Protein AF-A0A2A3JP36-F1 (afdb_monomer_lite)

Structure (mmCIF, N/CA/C/O backbone):
data_AF-A0A2A3JP36-F1
#
_entry.id   AF-A0A2A3JP36-F1
#
loop_
_atom_site.group_PDB
_atom_site.id
_atom_site.type_symbol
_atom_site.label_atom_id
_atom_site.label_alt_id
_atom_site.label_comp_id
_atom_site.label_asym_id
_atom_site.label_entity_id
_atom_site.label_seq_id
_atom_site.pdbx_PDB_ins_code
_atom_site.Cartn_x
_atom_site.Cartn_y
_atom_site.Cartn_z
_atom_site.occupancy
_atom_site.B_iso_or_equiv
_atom_site.auth_seq_id
_atom_site.auth_comp_id
_atom_site.auth_asym_id
_atom_site.auth_atom_id
_atom_site.pdbx_PDB_model_num
ATOM 1 N N . GLU A 1 1 ? -8.176 -12.666 15.550 1.00 71.88 1 GLU A N 1
ATOM 2 C CA . GLU A 1 1 ? -7.221 -11.581 15.223 1.00 71.88 1 GLU A CA 1
ATOM 3 C C . GLU A 1 1 ? -7.615 -10.723 14.013 1.00 71.88 1 GLU A C 1
ATOM 5 O O . GLU A 1 1 ? -8.028 -9.587 14.224 1.00 71.88 1 GLU A O 1
ATOM 10 N N . ALA A 1 2 ? -7.554 -11.218 12.766 1.00 88.50 2 ALA A N 1
ATOM 11 C CA . ALA A 1 2 ? -7.731 -10.376 11.566 1.00 88.50 2 ALA A CA 1
ATOM 12 C C . ALA A 1 2 ? -9.085 -9.633 11.485 1.00 88.50 2 ALA A C 1
ATOM 14 O O . ALA A 1 2 ? -9.118 -8.451 11.155 1.00 88.50 2 ALA A O 1
ATOM 15 N N . GLU A 1 3 ? -10.191 -10.285 11.852 1.00 93.31 3 GLU A N 1
ATOM 16 C CA . GLU A 1 3 ? -11.528 -9.664 11.873 1.00 93.31 3 GLU A CA 1
ATOM 17 C C . GLU A 1 3 ? -11.657 -8.559 12.933 1.00 93.31 3 GLU A C 1
ATOM 19 O O 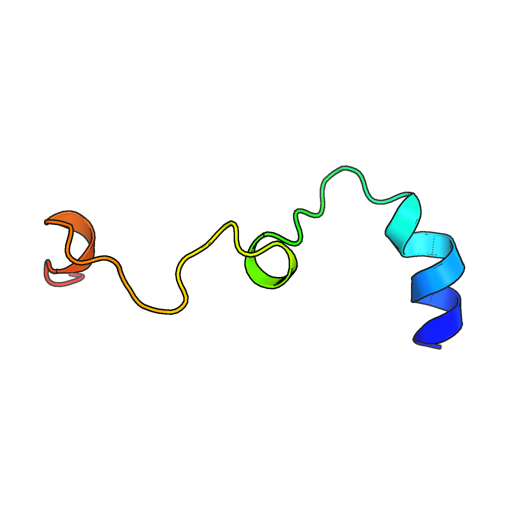. GLU A 1 3 ? -12.282 -7.519 12.707 1.00 93.31 3 GLU A O 1
ATOM 24 N N . HIS A 1 4 ? -11.032 -8.759 14.096 1.00 94.94 4 HIS A N 1
ATOM 25 C CA . HIS A 1 4 ? -11.067 -7.795 15.192 1.00 94.94 4 HIS A CA 1
ATOM 26 C C . HIS A 1 4 ? -10.260 -6.544 14.832 1.00 94.94 4 HIS A C 1
ATOM 28 O O . HIS A 1 4 ? -10.739 -5.421 14.983 1.00 94.94 4 HIS A O 1
ATOM 34 N N . PHE A 1 5 ? -9.069 -6.738 14.263 1.00 92.19 5 PHE A N 1
ATOM 35 C CA . PHE A 1 5 ? -8.262 -5.646 13.730 1.00 92.19 5 PHE A CA 1
ATOM 36 C C . PHE A 1 5 ? -8.983 -4.915 12.587 1.00 92.19 5 PHE A C 1
ATOM 38 O O . PHE A 1 5 ? -9.050 -3.684 12.573 1.00 92.19 5 PHE A O 1
ATOM 45 N N . GLY A 1 6 ? -9.581 -5.667 11.659 1.00 89.94 6 GLY A N 1
ATOM 46 C CA . GLY A 1 6 ? -10.283 -5.115 10.504 1.00 89.94 6 GLY A CA 1
ATOM 47 C C . GLY A 1 6 ? -11.487 -4.251 10.869 1.00 89.94 6 GLY A C 1
ATOM 48 O O . GLY A 1 6 ? -11.684 -3.190 10.285 1.00 89.94 6 GLY A O 1
ATOM 49 N N . SER A 1 7 ? -12.265 -4.665 11.866 1.00 92.69 7 SER A N 1
ATOM 50 C CA . SER A 1 7 ? -13.459 -3.932 12.304 1.00 92.69 7 SER A CA 1
ATOM 51 C C . SER A 1 7 ? -13.159 -2.756 13.239 1.00 92.69 7 SER A C 1
ATOM 53 O O . SER A 1 7 ? -13.902 -1.775 13.234 1.00 92.69 7 SER A O 1
ATOM 55 N N . ARG A 1 8 ? -12.092 -2.831 14.050 1.00 93.00 8 ARG A N 1
ATOM 56 C CA . ARG A 1 8 ? -11.801 -1.828 15.094 1.00 93.00 8 ARG A CA 1
ATOM 57 C C . ARG A 1 8 ? -10.710 -0.833 14.716 1.00 93.00 8 ARG A C 1
ATOM 59 O O . ARG A 1 8 ? -10.820 0.337 15.074 1.00 93.00 8 ARG A O 1
ATOM 66 N N . VAL A 1 9 ? -9.670 -1.281 14.014 1.00 91.25 9 VAL A N 1
ATOM 67 C CA . VAL A 1 9 ? -8.460 -0.482 13.761 1.00 91.25 9 VAL A CA 1
ATOM 68 C C . VAL A 1 9 ? -8.461 0.112 12.355 1.00 91.25 9 VAL A C 1
ATOM 70 O O . VAL A 1 9 ? -8.243 1.314 12.215 1.00 91.25 9 VAL A O 1
ATOM 73 N N . LEU A 1 10 ? -8.761 -0.680 11.315 1.00 88.06 10 LEU A N 1
ATOM 74 C CA . LEU A 1 10 ? -8.694 -0.208 9.920 1.00 88.06 10 LEU A CA 1
ATOM 75 C C . LEU A 1 10 ? -9.522 1.064 9.626 1.00 88.06 10 LEU A C 1
ATOM 77 O O . LEU A 1 10 ? -8.985 1.938 8.947 1.00 88.06 10 LEU A O 1
ATOM 81 N N . PRO A 1 11 ? -10.758 1.252 10.140 1.00 87.62 11 PRO A N 1
ATOM 82 C CA . PRO A 1 11 ? -11.543 2.462 9.864 1.00 87.62 11 PRO A CA 1
ATOM 83 C C . PRO A 1 11 ? -10.946 3.750 10.448 1.00 87.62 11 PRO A C 1
ATOM 85 O O . PRO A 1 11 ? -11.308 4.844 10.024 1.00 87.62 11 PRO A O 1
ATOM 88 N N . GLN A 1 12 ? -10.055 3.635 11.439 1.00 90.94 12 GLN A N 1
ATOM 89 C CA . GLN A 1 12 ? -9.409 4.774 12.097 1.00 90.94 12 GLN A CA 1
ATOM 90 C C . GLN A 1 12 ? -8.080 5.166 11.426 1.00 90.94 12 GLN A C 1
ATOM 92 O O . GLN A 1 12 ? -7.519 6.221 11.733 1.00 90.94 12 GLN A O 1
ATOM 97 N N . LEU A 1 13 ? -7.563 4.347 10.501 1.00 89.38 13 LEU A N 1
ATOM 98 C CA . LEU A 1 13 ? -6.320 4.624 9.783 1.00 89.38 13 LEU A CA 1
ATOM 99 C C . LEU A 1 13 ? -6.544 5.697 8.713 1.00 89.38 13 LEU A C 1
ATOM 101 O O . LEU A 1 13 ? -7.178 5.461 7.691 1.00 89.38 13 LEU A O 1
ATOM 105 N N . LYS A 1 14 ? -5.977 6.886 8.930 1.00 82.25 14 LYS A N 1
ATOM 106 C CA . LYS A 1 14 ? -6.087 8.023 7.994 1.00 82.25 14 LYS A CA 1
ATOM 107 C C . LYS A 1 14 ? -4.958 8.079 6.966 1.00 82.25 14 LYS A C 1
ATOM 109 O O . LYS A 1 14 ? -5.108 8.687 5.913 1.00 82.25 14 LYS A O 1
ATOM 114 N N . THR A 1 15 ? -3.816 7.481 7.291 1.00 85.75 15 THR A N 1
ATOM 115 C CA . THR A 1 15 ? -2.581 7.558 6.496 1.00 85.75 15 THR A CA 1
ATOM 116 C C . THR A 1 15 ? -2.356 6.330 5.624 1.00 85.75 15 THR A C 1
ATOM 118 O O . THR A 1 15 ? -1.525 6.361 4.720 1.00 85.75 15 THR A O 1
ATOM 121 N N . CYS A 1 16 ? -3.100 5.251 5.858 1.00 81.19 16 CYS A N 1
ATOM 122 C CA . CYS A 1 16 ? -3.018 4.054 5.038 1.00 81.19 16 CYS A CA 1
ATOM 123 C C . CYS A 1 16 ? -3.874 4.232 3.784 1.00 81.19 16 CYS A C 1
ATOM 125 O O . CYS A 1 16 ? -5.100 4.280 3.850 1.00 81.19 16 CYS A O 1
ATOM 127 N N . GLN A 1 17 ? -3.221 4.308 2.628 1.00 79.38 17 GLN A N 1
ATOM 128 C CA . GLN A 1 17 ? -3.898 4.334 1.338 1.00 79.38 17 GLN A CA 1
ATOM 129 C C . GLN A 1 17 ? -3.913 2.931 0.726 1.00 79.38 17 GLN A C 1
ATOM 131 O O . GLN A 1 17 ? -2.876 2.401 0.331 1.00 79.38 17 GLN A O 1
ATOM 136 N N . LEU A 1 18 ? -5.100 2.333 0.603 1.00 85.50 18 LEU A N 1
ATOM 137 C CA . LEU A 1 18 ? -5.294 1.013 -0.011 1.00 85.50 18 LEU A CA 1
ATOM 138 C C . LEU A 1 18 ? -5.429 1.120 -1.537 1.00 85.50 18 LEU A C 1
ATOM 140 O O . LEU A 1 18 ? -6.378 0.624 -2.143 1.00 85.50 18 LEU A O 1
ATOM 144 N N . ASN A 1 19 ? -4.469 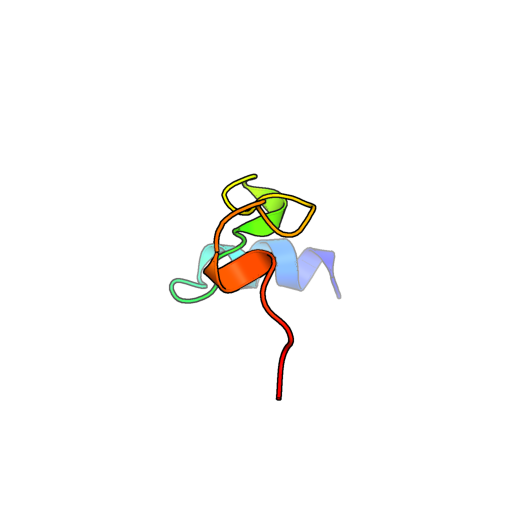1.793 -2.172 1.00 89.44 19 ASN A N 1
ATOM 145 C CA . ASN A 1 19 ? -4.563 2.193 -3.577 1.00 89.44 19 ASN A CA 1
ATOM 146 C C . ASN A 1 19 ? -4.729 1.007 -4.540 1.00 89.44 19 ASN A C 1
ATOM 148 O O . ASN A 1 19 ? -5.458 1.124 -5.521 1.00 89.44 19 ASN A O 1
ATOM 152 N N . GLN A 1 20 ? -4.102 -0.137 -4.246 1.00 89.25 20 GLN A N 1
ATOM 153 C CA . GLN A 1 20 ? -4.266 -1.364 -5.034 1.00 89.25 20 GLN A CA 1
ATOM 154 C C . GLN A 1 20 ? -5.692 -1.925 -4.931 1.00 89.25 20 GLN A C 1
ATOM 156 O O . GLN A 1 20 ? -6.299 -2.229 -5.952 1.00 89.25 20 GLN A O 1
ATOM 161 N N . ALA A 1 21 ? -6.254 -2.001 -3.718 1.00 87.94 21 ALA A N 1
ATOM 162 C CA . ALA A 1 21 ? -7.610 -2.510 -3.492 1.00 87.94 21 ALA A CA 1
ATOM 163 C C . ALA A 1 21 ? -8.686 -1.595 -4.100 1.00 87.94 21 ALA A C 1
ATOM 165 O O . ALA A 1 21 ? -9.728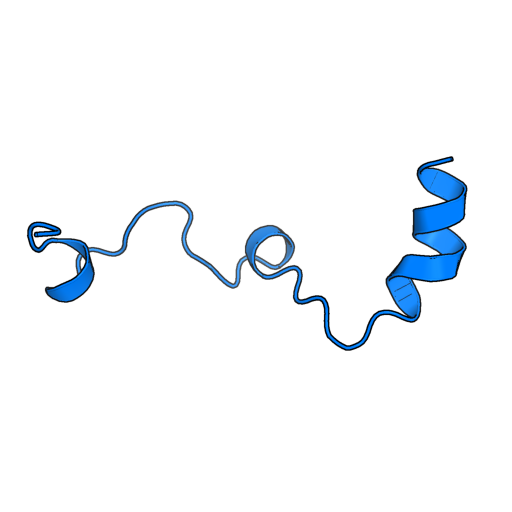 -2.067 -4.543 1.00 87.94 21 ALA A O 1
ATOM 166 N N . TRP A 1 22 ? -8.424 -0.287 -4.151 1.00 87.69 22 TRP A N 1
ATOM 167 C CA . TRP A 1 22 ? -9.315 0.705 -4.761 1.00 87.69 22 TRP A CA 1
ATOM 168 C C . TRP A 1 22 ? -9.050 0.948 -6.254 1.00 87.69 22 TRP A C 1
ATOM 170 O O . TRP A 1 22 ? -9.620 1.878 -6.820 1.00 87.69 22 TRP A O 1
ATOM 180 N N . GLY A 1 23 ? -8.173 0.166 -6.895 1.00 89.38 23 GLY A N 1
ATOM 181 C CA . GLY A 1 23 ? -7.905 0.272 -8.335 1.00 89.38 23 GLY A CA 1
ATOM 182 C C . GLY A 1 23 ? -7.234 1.581 -8.767 1.00 89.38 23 GLY A C 1
ATOM 183 O O . GLY A 1 23 ? -7.286 1.951 -9.936 1.00 89.38 23 GLY A O 1
ATOM 184 N N . ARG A 1 24 ? -6.594 2.297 -7.837 1.00 90.94 24 ARG A N 1
ATOM 185 C CA . ARG A 1 24 ? -5.899 3.568 -8.105 1.00 90.94 24 ARG A CA 1
ATOM 186 C C . ARG A 1 24 ? -4.474 3.386 -8.634 1.00 90.94 24 ARG A C 1
ATOM 188 O O . ARG A 1 24 ? -3.803 4.376 -8.910 1.00 90.94 24 ARG A O 1
ATOM 195 N N . VAL A 1 25 ? -3.998 2.146 -8.751 1.00 91.38 25 VAL A N 1
ATOM 196 C CA . VAL A 1 25 ? -2.675 1.803 -9.294 1.00 91.38 25 VAL A CA 1
ATOM 197 C C . VAL A 1 25 ? -2.847 0.717 -10.361 1.00 91.38 25 VAL A C 1
ATOM 199 O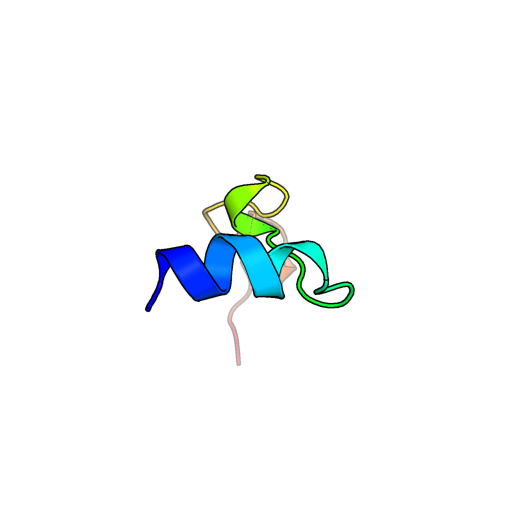 O . VAL A 1 25 ? -3.532 -0.273 -10.095 1.00 91.38 25 VAL A O 1
ATOM 202 N N . PRO A 1 26 ? -2.249 0.873 -11.556 1.00 90.62 26 PRO A N 1
ATOM 203 C CA . PRO A 1 26 ? -2.283 -0.157 -12.588 1.00 90.62 26 PRO A CA 1
ATOM 204 C C . PRO A 1 26 ? -1.537 -1.417 -12.130 1.00 90.62 26 PRO A C 1
ATOM 206 O O . PRO A 1 26 ? -0.517 -1.333 -11.450 1.00 90.62 26 PRO A O 1
ATOM 209 N N . GLN A 1 27 ? -2.030 -2.594 -12.524 1.00 90.69 27 GLN A N 1
ATOM 210 C CA . GLN A 1 27 ? -1.427 -3.874 -12.125 1.00 90.69 27 GLN A CA 1
ATOM 211 C C . GLN A 1 27 ? -0.033 -4.104 -12.719 1.00 90.69 27 GLN A C 1
ATOM 213 O O . GLN A 1 27 ? 0.777 -4.829 -12.151 1.00 90.69 27 GLN A O 1
ATOM 218 N N . THR A 1 28 ? 0.246 -3.489 -13.864 1.00 90.94 28 THR A N 1
ATOM 219 C CA . THR A 1 28 ? 1.523 -3.602 -14.566 1.00 90.94 28 THR A CA 1
ATOM 220 C C . THR A 1 28 ? 2.172 -2.237 -14.692 1.00 90.94 28 THR A C 1
ATOM 222 O O . THR A 1 28 ? 1.491 -1.208 -14.661 1.00 90.94 28 THR A O 1
ATOM 225 N N . LEU A 1 29 ? 3.492 -2.221 -14.897 1.00 89.88 29 LEU A N 1
ATOM 226 C CA . LEU A 1 29 ? 4.188 -0.971 -15.171 1.00 89.88 29 LEU A CA 1
ATOM 227 C C . LEU A 1 29 ? 3.573 -0.291 -16.406 1.00 89.88 29 LEU A C 1
ATOM 229 O O . LEU A 1 29 ? 3.445 -0.927 -17.458 1.00 89.88 29 LEU A O 1
ATOM 233 N N . PRO A 1 30 ? 3.172 0.986 -16.297 1.00 88.19 30 PRO A N 1
ATOM 234 C CA . PRO A 1 30 ? 2.665 1.717 -17.441 1.00 88.19 30 PRO A CA 1
ATOM 235 C C . PRO A 1 30 ? 3.795 1.934 -18.451 1.00 88.19 30 PRO A C 1
ATOM 237 O O . PRO A 1 30 ? 4.950 2.144 -18.078 1.00 88.19 30 PRO A O 1
ATOM 240 N N . LYS A 1 31 ? 3.449 1.928 -19.742 1.00 91.06 31 LYS A N 1
ATOM 241 C CA . LYS A 1 31 ? 4.382 2.170 -20.855 1.00 91.06 31 LYS A CA 1
ATOM 242 C C . LYS A 1 31 ? 4.733 3.658 -20.994 1.00 91.06 31 LYS A C 1
ATOM 244 O O . LYS A 1 31 ? 4.605 4.242 -22.065 1.00 91.06 31 LYS A O 1
ATOM 249 N N . THR A 1 32 ? 5.121 4.292 -19.895 1.00 90.56 32 THR A N 1
ATOM 250 C CA . THR A 1 32 ? 5.701 5.637 -19.899 1.00 90.56 32 THR A CA 1
ATOM 251 C C . THR A 1 32 ? 7.216 5.531 -20.085 1.00 90.56 32 THR A C 1
ATOM 253 O O . THR A 1 32 ? 7.786 4.504 -19.720 1.00 90.56 32 THR A O 1
ATOM 256 N N . PRO A 1 33 ? 7.910 6.568 -20.589 1.00 88.44 33 PRO A N 1
ATOM 257 C CA . PRO A 1 33 ? 9.373 6.549 -20.690 1.00 88.44 33 PRO A CA 1
ATOM 258 C C . PRO A 1 33 ? 10.075 6.228 -19.358 1.00 88.44 33 PRO A C 1
ATOM 260 O O . PRO A 1 33 ? 11.062 5.504 -19.341 1.00 88.44 33 PRO A O 1
ATOM 263 N N . LEU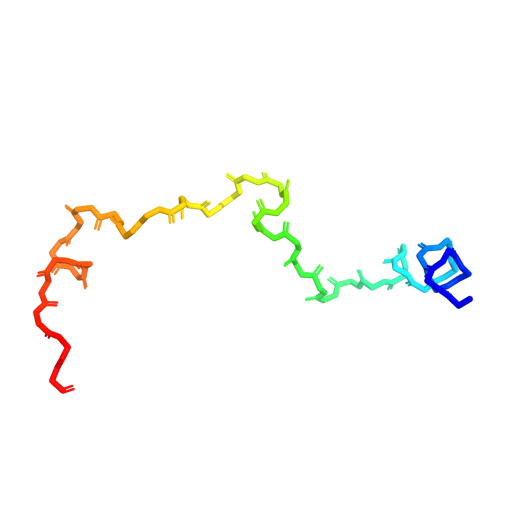 A 1 34 ? 9.515 6.686 -18.230 1.00 87.19 34 LEU A N 1
ATOM 264 C CA . LEU A 1 34 ? 10.001 6.362 -16.883 1.00 87.19 34 LEU A CA 1
ATOM 265 C C . LEU A 1 34 ? 9.739 4.899 -16.475 1.00 87.19 34 LEU A C 1
ATOM 267 O O . LEU A 1 34 ? 10.510 4.328 -15.712 1.00 87.19 34 LEU A O 1
ATOM 271 N N . GLY A 1 35 ? 8.641 4.300 -16.944 1.00 87.94 35 GLY A 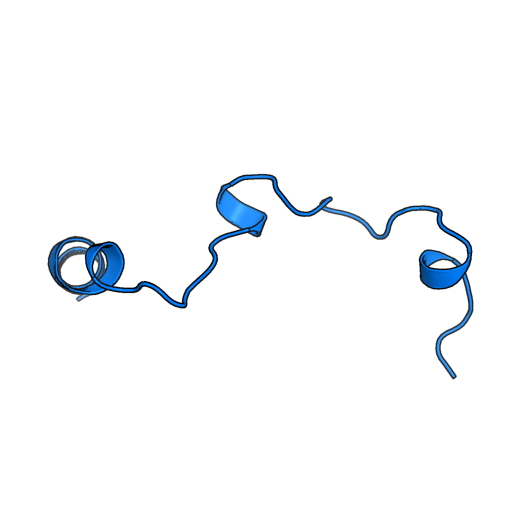N 1
ATOM 272 C CA . GLY A 1 35 ? 8.317 2.898 -16.678 1.00 87.94 35 GLY A CA 1
ATOM 273 C C . GLY A 1 35 ? 9.042 1.914 -17.601 1.00 87.94 35 GLY A C 1
ATOM 274 O O . GLY A 1 35 ? 9.314 0.789 -17.200 1.00 87.94 35 GLY A O 1
ATOM 275 N N . ALA A 1 36 ? 9.354 2.329 -18.827 1.00 90.25 36 ALA A N 1
ATOM 276 C CA . ALA A 1 36 ? 10.002 1.494 -19.835 1.00 90.25 36 ALA A CA 1
ATOM 277 C C . ALA A 1 36 ? 11.537 1.592 -19.831 1.00 90.25 36 ALA A C 1
ATOM 279 O O . ALA A 1 36 ? 12.187 0.733 -20.417 1.00 90.25 36 ALA A O 1
ATOM 280 N N . GLY A 1 37 ? 12.113 2.637 -19.227 1.00 87.19 37 GLY A N 1
ATOM 281 C CA . GLY A 1 37 ? 13.563 2.812 -19.148 1.00 87.19 37 GLY A CA 1
ATOM 282 C C . GLY A 1 37 ? 14.239 1.827 -18.191 1.00 87.19 37 GLY A C 1
ATOM 283 O O . GLY A 1 37 ? 13.650 1.402 -17.195 1.00 87.19 37 GLY A O 1
ATOM 284 N N . ASP A 1 38 ? 15.501 1.499 -18.473 1.00 83.31 38 ASP A N 1
ATOM 285 C CA . ASP A 1 38 ? 16.316 0.654 -17.600 1.00 83.31 38 ASP A CA 1
ATOM 286 C C . ASP A 1 38 ? 16.545 1.324 -16.239 1.00 83.31 38 ASP A C 1
ATOM 288 O O . ASP A 1 38 ? 16.968 2.483 -16.157 1.00 83.31 38 ASP A O 1
ATOM 292 N N . ARG A 1 39 ? 16.309 0.577 -15.153 1.00 80.56 39 ARG A N 1
ATOM 293 C CA . ARG A 1 39 ? 16.696 1.002 -13.803 1.00 80.56 39 ARG A CA 1
ATOM 294 C C . ARG A 1 39 ? 18.188 0.729 -13.626 1.00 80.56 39 ARG A C 1
ATOM 296 O O . ARG A 1 39 ? 18.588 -0.431 -13.605 1.00 80.56 39 ARG A O 1
ATOM 303 N N . ARG A 1 40 ? 18.984 1.796 -13.561 1.00 79.50 40 ARG A N 1
ATOM 304 C CA . ARG A 1 40 ? 20.421 1.746 -13.260 1.00 79.50 40 ARG A CA 1
ATOM 305 C C . ARG A 1 40 ? 20.673 1.844 -11.766 1.00 79.50 40 ARG A C 1
ATOM 307 O O . ARG A 1 40 ? 19.867 2.527 -11.093 1.00 79.50 40 ARG A O 1
#

Sequence (40 aa):
EAEHFGSRVLPQLKTCQLNQAWGRVPQTLPKTPLGAGDRR

pLDDT: mean 88.0, std 4.51, range [71.88, 94.94]

Radius of gyration: 16.18 Å; chains: 1; bounding box: 34×20×36 Å

Foldseek 3Di:
DVVVCVVPPVVVDPPDDPCVVVVVDDPAQDPDCVSPDDDD

Organism: NCBI:txid1779329

Secondary structure (DSSP, 8-state):
-HHHHHHHTGGG-SS---TTTTT-S-SS--SSHHHHS---